Protein AF-A0A8J5IN96-F1 (afdb_monomer)

Nearest PDB structures (foldseek):
  5i9h-assembly1_A  TM=4.597E-01  e=1.519E-01  unidentified
  6sgb-assembly1_FX  TM=3.621E-01  e=2.013E+00  Trypanosoma brucei brucei
  8tar-assembly1_U  TM=4.866E-01  e=7.935E+00  Homo sapiens
  2uy1-assembly1_B  TM=3.148E-01  e=6.095E+00  Encephalitozoon cuniculi

Structure (mmCIF, N/CA/C/O backbone):
data_AF-A0A8J5IN96-F1
#
_entry.id   AF-A0A8J5IN96-F1
#
loop_
_atom_site.group_PDB
_atom_site.id
_atom_site.type_symbol
_atom_site.label_atom_id
_atom_site.label_alt_id
_atom_site.label_comp_id
_atom_site.label_asym_id
_atom_site.label_entity_id
_atom_site.label_seq_id
_atom_site.pdbx_PDB_ins_code
_atom_site.Cartn_x
_atom_site.Cartn_y
_atom_site.Cartn_z
_atom_site.occupancy
_atom_site.B_iso_or_equiv
_atom_site.auth_seq_id
_atom_site.auth_comp_id
_atom_site.auth_asym_id
_atom_site.auth_atom_id
_atom_site.pdbx_PDB_model_num
ATOM 1 N N . MET A 1 1 ? 15.706 -19.566 -14.609 1.00 67.00 1 MET A N 1
ATOM 2 C CA . MET A 1 1 ? 15.608 -19.817 -16.066 1.00 67.00 1 MET A CA 1
ATOM 3 C C . MET A 1 1 ? 14.576 -18.926 -16.742 1.00 67.00 1 MET A C 1
ATOM 5 O O . MET A 1 1 ? 14.970 -18.231 -17.661 1.00 67.00 1 MET A O 1
ATOM 9 N N . ILE A 1 2 ? 13.313 -18.868 -16.289 1.00 66.38 2 ILE A N 1
ATOM 10 C CA . ILE A 1 2 ? 12.295 -17.998 -16.920 1.00 66.38 2 ILE A CA 1
ATOM 11 C C . ILE A 1 2 ? 12.695 -16.512 -16.857 1.00 66.38 2 ILE A C 1
ATOM 13 O O . ILE A 1 2 ? 12.744 -15.865 -17.890 1.00 66.38 2 ILE A O 1
ATOM 17 N N . LEU A 1 3 ? 13.103 -15.998 -15.690 1.00 64.38 3 LEU A N 1
ATOM 18 C CA . LEU A 1 3 ? 13.522 -14.592 -15.535 1.00 64.38 3 LEU A CA 1
ATOM 19 C C . LEU A 1 3 ? 14.688 -14.176 -16.451 1.00 64.38 3 LEU A C 1
ATOM 21 O O . LEU A 1 3 ? 14.724 -13.055 -16.934 1.00 64.38 3 LEU A O 1
ATOM 25 N N . GLN A 1 4 ? 15.620 -15.085 -16.738 1.00 62.50 4 GLN A N 1
ATOM 26 C CA . GLN A 1 4 ? 16.762 -14.795 -17.609 1.00 62.50 4 GLN A CA 1
ATOM 27 C C . GLN A 1 4 ? 16.364 -14.779 -19.089 1.00 62.50 4 GLN A C 1
ATOM 29 O O . GLN A 1 4 ? 16.782 -13.898 -19.830 1.00 62.50 4 GLN A O 1
ATOM 34 N N . TYR A 1 5 ? 15.473 -15.689 -19.491 1.00 69.81 5 TYR A N 1
ATOM 35 C CA . TYR A 1 5 ? 14.862 -15.677 -20.821 1.00 69.81 5 TYR A CA 1
ATOM 36 C C . TYR A 1 5 ? 14.074 -14.381 -21.077 1.00 69.81 5 TYR A C 1
ATOM 38 O O . TYR A 1 5 ? 14.157 -13.792 -22.154 1.00 69.81 5 TYR A O 1
ATOM 46 N N . LEU A 1 6 ? 13.349 -13.925 -20.053 1.00 67.94 6 LEU A N 1
ATOM 47 C CA . LEU A 1 6 ? 12.572 -12.689 -20.050 1.00 67.94 6 LEU A CA 1
ATOM 48 C C . LEU A 1 6 ? 13.434 -11.423 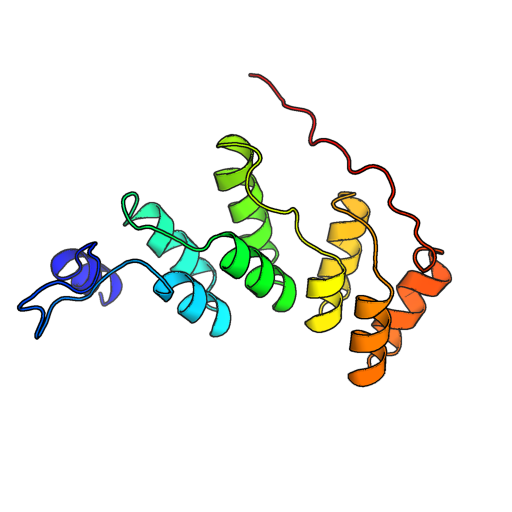-20.199 1.00 67.94 6 LEU A C 1
ATOM 50 O O . LEU A 1 6 ? 12.986 -10.476 -20.839 1.00 67.94 6 LEU A O 1
ATOM 54 N N . LEU A 1 7 ? 14.660 -11.408 -19.660 1.00 66.19 7 LEU A N 1
ATOM 55 C CA . LEU A 1 7 ? 15.621 -10.313 -19.866 1.00 66.19 7 LEU A CA 1
ATOM 56 C C . LEU A 1 7 ? 16.187 -10.293 -21.288 1.00 66.19 7 LEU A C 1
ATOM 58 O O . LEU A 1 7 ? 16.352 -9.229 -21.869 1.00 66.19 7 LEU A O 1
ATOM 62 N N . GLU A 1 8 ? 16.479 -11.464 -21.856 1.00 67.62 8 GLU A N 1
ATOM 63 C CA . GLU A 1 8 ? 17.056 -11.567 -23.204 1.00 67.62 8 GLU A CA 1
ATOM 64 C C . GLU A 1 8 ? 16.071 -11.144 -24.307 1.00 67.62 8 GLU A C 1
ATOM 66 O O . GLU A 1 8 ? 16.489 -10.672 -25.363 1.00 67.62 8 GLU A O 1
ATOM 71 N N . HIS A 1 9 ? 14.766 -11.305 -24.064 1.00 69.56 9 HIS A N 1
ATOM 72 C CA . HIS A 1 9 ? 13.711 -11.068 -25.059 1.00 69.56 9 HIS A CA 1
ATOM 73 C C . HIS A 1 9 ? 12.774 -9.904 -24.697 1.00 69.56 9 HIS A C 1
ATOM 75 O O . HIS A 1 9 ? 11.915 -9.527 -25.501 1.00 69.56 9 HIS A O 1
ATOM 81 N N . GLY A 1 10 ? 12.935 -9.333 -23.503 1.00 68.38 10 GLY A N 1
ATOM 82 C CA . GLY A 1 10 ? 12.160 -8.207 -23.003 1.00 68.38 10 GLY A CA 1
ATOM 83 C C . GLY A 1 10 ? 12.693 -6.857 -23.469 1.00 68.38 10 GLY A C 1
ATOM 84 O O . GLY A 1 10 ? 13.902 -6.647 -23.512 1.00 68.38 10 GLY A O 1
ATOM 85 N N . ARG A 1 11 ? 11.806 -5.919 -23.808 1.00 66.88 11 ARG A N 1
ATOM 86 C CA . ARG A 1 11 ? 12.160 -4.532 -24.155 1.00 66.88 11 ARG A CA 1
ATOM 87 C C . ARG A 1 11 ? 11.223 -3.551 -23.452 1.00 66.88 11 ARG A C 1
ATOM 89 O O . ARG A 1 11 ? 10.072 -3.884 -23.198 1.00 66.88 11 ARG A O 1
ATOM 96 N N . CYS A 1 12 ? 11.696 -2.338 -23.174 1.00 62.56 12 CYS A N 1
ATOM 97 C CA . CYS A 1 12 ? 10.854 -1.242 -22.685 1.00 62.56 12 CYS A CA 1
ATOM 98 C C . CYS A 1 12 ? 10.236 -0.492 -23.881 1.00 62.56 12 CYS A C 1
ATOM 100 O O . CYS A 1 12 ? 10.977 -0.099 -24.784 1.00 62.56 12 CYS A O 1
ATOM 102 N N . GLY A 1 13 ? 8.917 -0.273 -23.905 1.00 59.00 13 GLY A N 1
ATOM 103 C CA . GLY A 1 13 ? 8.251 0.482 -24.978 1.00 59.00 13 GLY A CA 1
ATOM 104 C C . GLY A 1 13 ? 6.746 0.677 -24.759 1.00 59.00 13 GLY A C 1
ATOM 105 O O . GLY A 1 13 ? 6.109 -0.134 -24.093 1.00 59.00 13 GLY A O 1
ATOM 106 N N . GLU A 1 14 ? 6.185 1.759 -25.308 1.00 54.97 14 GLU A N 1
ATOM 107 C CA . GLU A 1 14 ? 4.732 1.945 -25.453 1.00 54.97 14 GLU A CA 1
ATOM 108 C C . GLU A 1 14 ? 4.312 1.421 -26.833 1.00 54.97 14 GLU A C 1
ATOM 110 O O . GLU A 1 14 ? 5.008 1.692 -27.811 1.00 54.97 14 GLU A O 1
ATOM 115 N N . HIS A 1 15 ? 3.201 0.672 -26.894 1.00 53.94 15 HIS A N 1
ATOM 116 C CA . HIS A 1 15 ? 2.723 -0.051 -28.081 1.00 53.94 15 HIS A CA 1
ATOM 117 C C . HIS A 1 15 ? 2.902 0.739 -29.385 1.00 53.94 15 HIS A C 1
ATOM 119 O O . HIS A 1 15 ? 2.155 1.680 -29.668 1.00 53.94 15 HIS A O 1
ATOM 125 N N . GLY A 1 16 ? 3.888 0.326 -30.184 1.00 50.97 16 GLY A N 1
ATOM 126 C CA . GLY A 1 16 ? 4.344 1.076 -31.347 1.00 50.97 16 GLY A CA 1
ATOM 127 C C . GLY A 1 16 ? 5.086 0.205 -32.356 1.00 50.97 16 GLY A C 1
ATOM 128 O O . GLY A 1 16 ? 6.305 0.251 -32.438 1.00 50.97 16 GLY A O 1
ATOM 129 N N . GLU A 1 17 ? 4.290 -0.526 -33.137 1.00 52.41 17 GLU A N 1
ATOM 130 C CA . GLU A 1 17 ? 4.569 -1.179 -34.429 1.00 52.41 17 GLU A CA 1
ATOM 131 C C . GLU A 1 17 ? 5.611 -2.335 -34.480 1.00 52.41 17 GLU A C 1
ATOM 133 O O . GLU A 1 17 ? 6.816 -2.172 -34.320 1.00 52.41 17 GLU A O 1
ATOM 138 N N . ASP A 1 18 ? 5.083 -3.525 -34.821 1.00 54.19 18 ASP A N 1
ATOM 139 C CA . ASP A 1 18 ? 5.733 -4.821 -35.128 1.00 54.19 18 ASP A CA 1
ATOM 140 C C . ASP A 1 18 ? 6.307 -5.670 -33.960 1.00 54.19 18 ASP A C 1
ATOM 142 O O . ASP A 1 18 ? 7.386 -6.259 -34.012 1.00 54.19 18 ASP A O 1
ATOM 146 N N . GLU A 1 19 ? 5.493 -5.842 -32.913 1.00 53.50 19 GLU A N 1
ATOM 147 C CA . GLU A 1 19 ? 5.834 -6.477 -31.624 1.00 53.50 19 GLU A CA 1
ATOM 148 C C . GLU A 1 19 ? 5.356 -7.940 -31.467 1.00 53.50 19 GLU A C 1
ATOM 150 O O . GLU A 1 19 ? 5.070 -8.388 -30.360 1.00 53.50 19 GLU A O 1
ATOM 155 N N . ARG A 1 20 ? 5.236 -8.736 -32.541 1.00 57.00 20 ARG A N 1
ATOM 156 C CA . ARG A 1 20 ? 4.513 -10.035 -32.469 1.00 57.00 20 ARG A CA 1
ATOM 157 C C . ARG A 1 20 ? 5.089 -11.075 -31.491 1.00 57.00 20 ARG A C 1
ATOM 159 O O . ARG A 1 20 ? 4.392 -12.040 -31.212 1.00 57.00 20 ARG A O 1
ATOM 166 N N . ASN A 1 21 ? 6.308 -10.881 -30.978 1.00 57.00 21 ASN A N 1
ATOM 167 C CA . ASN A 1 21 ? 6.953 -11.730 -29.963 1.00 57.00 21 ASN A CA 1
ATOM 168 C C . ASN A 1 21 ? 7.809 -10.933 -28.948 1.00 57.00 21 ASN A C 1
ATOM 170 O O . ASN A 1 21 ? 8.689 -11.510 -28.311 1.00 57.00 21 ASN A O 1
ATOM 174 N N . ALA A 1 22 ? 7.628 -9.612 -28.835 1.00 58.44 22 ALA A N 1
ATOM 175 C CA . ALA A 1 22 ? 8.385 -8.807 -27.875 1.00 58.44 22 ALA A CA 1
ATOM 176 C C . ALA A 1 22 ? 7.666 -8.798 -26.520 1.00 58.44 22 ALA A C 1
ATOM 178 O O . ALA A 1 22 ? 6.464 -8.549 -26.459 1.00 58.44 22 ALA A O 1
ATOM 179 N N . ILE A 1 23 ? 8.397 -9.067 -25.436 1.00 66.94 23 ILE A N 1
ATOM 180 C CA . ILE A 1 23 ? 7.861 -8.917 -24.079 1.00 66.94 23 ILE A CA 1
ATOM 181 C C . ILE A 1 23 ? 8.074 -7.462 -23.685 1.00 66.94 23 ILE A C 1
ATOM 183 O O . ILE A 1 23 ? 9.214 -7.020 -23.559 1.00 66.94 23 ILE A O 1
ATOM 187 N N . LEU A 1 24 ? 6.989 -6.706 -23.559 1.00 63.62 24 LEU A N 1
ATOM 188 C CA . LEU A 1 24 ? 7.051 -5.295 -23.199 1.00 63.62 24 LEU A CA 1
ATOM 189 C C . LEU A 1 24 ? 7.023 -5.156 -21.680 1.00 63.62 24 LEU A C 1
ATOM 191 O O . LEU A 1 24 ? 6.064 -5.582 -21.040 1.00 63.62 24 LEU A O 1
ATOM 195 N N . TRP A 1 25 ? 8.082 -4.570 -21.130 1.00 73.69 25 TRP A N 1
ATOM 196 C CA . TRP A 1 25 ? 8.179 -4.211 -19.718 1.00 73.69 25 TRP A CA 1
ATOM 197 C C . TRP A 1 25 ? 7.847 -2.722 -19.552 1.00 73.69 25 TRP A C 1
ATOM 199 O O . TRP A 1 25 ? 8.429 -1.870 -20.230 1.00 73.69 25 TRP A O 1
ATOM 209 N N . GLY A 1 26 ? 6.889 -2.411 -18.680 1.00 68.44 26 GLY A N 1
ATOM 210 C CA . GLY A 1 26 ? 6.333 -1.077 -18.451 1.00 68.44 26 GLY A CA 1
ATOM 211 C C . GLY A 1 26 ? 4.804 -1.036 -18.335 1.00 68.44 26 GLY A C 1
ATOM 212 O O . GLY A 1 26 ? 4.097 -2.007 -18.605 1.00 68.44 26 GLY A O 1
ATOM 213 N N . GLY A 1 27 ? 4.279 0.128 -17.938 1.00 72.06 27 GLY A N 1
ATOM 214 C CA . GLY A 1 27 ? 2.841 0.329 -17.757 1.00 72.06 27 GLY A CA 1
ATOM 215 C C . GLY A 1 27 ? 2.308 -0.353 -16.493 1.00 72.06 27 GLY A C 1
ATOM 216 O O . GLY A 1 27 ? 2.675 0.041 -15.382 1.00 72.06 27 GLY A O 1
ATOM 217 N N . ASP A 1 28 ? 1.419 -1.336 -16.677 1.00 76.31 28 ASP A N 1
ATOM 218 C CA . ASP A 1 28 ? 0.678 -2.025 -15.605 1.00 76.31 28 ASP A CA 1
ATOM 219 C C . ASP A 1 28 ? 1.256 -3.410 -15.250 1.00 76.31 28 ASP A C 1
ATOM 221 O O . ASP A 1 28 ? 0.714 -4.111 -14.399 1.00 76.31 28 ASP A O 1
ATOM 225 N N . ASP A 1 29 ? 2.365 -3.824 -15.865 1.00 82.88 29 ASP A N 1
ATOM 226 C CA . ASP A 1 29 ? 3.041 -5.103 -15.606 1.00 82.88 29 ASP A CA 1
ATOM 227 C C . ASP A 1 29 ? 3.395 -5.304 -14.123 1.00 82.88 29 ASP A C 1
ATOM 229 O O . ASP A 1 29 ? 3.051 -6.326 -13.525 1.00 82.88 29 ASP A O 1
ATOM 233 N N . MET A 1 30 ? 4.005 -4.295 -13.500 1.00 83.06 30 MET A N 1
ATOM 234 C CA . MET A 1 30 ? 4.346 -4.310 -12.081 1.00 83.06 30 MET A CA 1
ATOM 235 C C . MET A 1 30 ? 3.085 -4.379 -11.214 1.00 83.06 30 MET A C 1
ATOM 237 O O . MET A 1 30 ? 3.071 -5.094 -10.215 1.00 83.06 30 MET A O 1
ATOM 241 N N . ILE A 1 31 ? 2.010 -3.687 -11.609 1.00 85.44 31 ILE A N 1
ATOM 242 C CA . ILE A 1 31 ? 0.731 -3.699 -10.886 1.00 85.44 31 ILE A CA 1
ATOM 243 C C . ILE A 1 31 ? 0.086 -5.077 -10.964 1.00 85.44 31 ILE A C 1
ATOM 245 O O . ILE A 1 31 ? -0.350 -5.583 -9.937 1.00 85.44 31 ILE A O 1
ATOM 249 N N . ASN A 1 32 ? 0.058 -5.704 -12.139 1.00 86.62 32 ASN A N 1
ATOM 250 C CA . ASN A 1 32 ? -0.502 -7.042 -12.317 1.00 86.62 32 ASN A CA 1
ATOM 251 C C . ASN A 1 32 ? 0.217 -8.054 -11.420 1.00 86.62 32 ASN A C 1
ATOM 253 O O . ASN A 1 32 ? -0.418 -8.826 -10.713 1.00 86.62 32 ASN A O 1
ATOM 257 N N . VAL A 1 33 ? 1.547 -7.988 -11.374 1.00 87.94 33 VAL A N 1
ATOM 258 C CA . VAL A 1 33 ? 2.365 -8.833 -10.497 1.00 87.94 33 VAL A CA 1
ATOM 259 C C . VAL A 1 33 ? 2.051 -8.587 -9.016 1.00 87.94 33 VAL A C 1
ATOM 261 O O . VAL A 1 33 ? 1.966 -9.543 -8.245 1.00 87.94 33 VAL A O 1
ATOM 264 N N . VAL A 1 34 ? 1.838 -7.330 -8.609 1.00 87.88 34 VAL A N 1
ATOM 265 C CA . VAL A 1 34 ? 1.402 -7.017 -7.240 1.00 87.88 34 VAL A CA 1
ATOM 266 C C . VAL A 1 34 ? 0.010 -7.572 -6.981 1.00 87.88 34 VAL A C 1
ATOM 268 O O . VAL A 1 34 ? -0.164 -8.229 -5.969 1.00 87.88 34 VAL A O 1
ATOM 271 N N . ILE A 1 35 ? -0.959 -7.381 -7.882 1.00 85.12 35 ILE A N 1
ATOM 272 C CA . ILE A 1 35 ? -2.337 -7.886 -7.748 1.00 85.12 35 ILE A CA 1
ATOM 273 C C . ILE A 1 35 ? -2.359 -9.405 -7.522 1.00 85.12 35 ILE A C 1
ATOM 275 O O . ILE A 1 35 ? -3.135 -9.875 -6.694 1.00 85.12 35 ILE A O 1
ATOM 279 N N . GLU A 1 36 ? -1.463 -10.148 -8.171 1.00 86.62 36 GLU A N 1
ATOM 280 C CA . GLU A 1 36 ? -1.316 -11.602 -8.004 1.00 86.62 36 GLU A CA 1
ATOM 281 C C . GLU A 1 36 ? -0.511 -12.018 -6.749 1.00 86.62 36 GLU A C 1
ATOM 283 O O . GLU A 1 36 ? -0.337 -13.206 -6.479 1.00 86.62 36 GLU A O 1
ATOM 288 N N . GLY A 1 37 ? -0.013 -11.066 -5.953 1.00 84.62 37 GLY A N 1
ATOM 289 C CA . GLY A 1 37 ? 0.702 -11.330 -4.699 1.00 84.62 37 GLY A CA 1
ATOM 290 C C . GLY A 1 37 ? 2.189 -11.639 -4.865 1.00 84.62 37 GLY A C 1
ATOM 291 O O . GLY A 1 37 ? 2.804 -12.277 -4.010 1.00 84.62 37 GLY A O 1
ATOM 292 N N . HIS A 1 38 ? 2.798 -11.209 -5.969 1.00 86.25 38 HIS A N 1
ATOM 293 C CA . HIS A 1 38 ? 4.192 -11.499 -6.301 1.00 86.25 38 HIS A CA 1
ATOM 294 C C . HIS A 1 38 ? 5.122 -10.293 -6.062 1.00 86.25 38 HIS A C 1
ATOM 296 O O . HIS A 1 38 ? 5.885 -9.897 -6.943 1.00 86.25 38 HIS A O 1
ATOM 302 N N . GLY A 1 39 ? 5.118 -9.716 -4.855 1.00 83.50 39 GLY A N 1
ATOM 303 C CA . GLY A 1 39 ? 5.865 -8.485 -4.540 1.00 83.50 39 GLY A CA 1
ATOM 304 C C . GLY A 1 39 ? 7.374 -8.530 -4.831 1.00 83.50 39 GLY A C 1
ATOM 305 O O . GLY A 1 3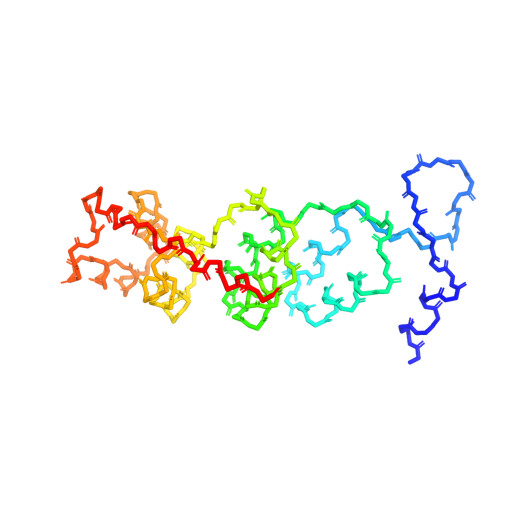9 ? 7.936 -7.561 -5.336 1.00 83.50 39 GLY A O 1
ATOM 306 N N . GLN A 1 40 ? 8.033 -9.676 -4.634 1.00 83.56 40 GLN A N 1
ATOM 307 C CA . GLN A 1 40 ? 9.457 -9.852 -4.977 1.00 83.56 40 GLN A CA 1
ATOM 308 C C . GLN A 1 40 ? 9.722 -9.760 -6.485 1.00 83.56 40 GLN A C 1
ATOM 310 O O . GLN A 1 40 ? 10.755 -9.246 -6.911 1.00 83.56 40 GLN A O 1
ATOM 315 N N . LEU A 1 41 ? 8.785 -10.239 -7.309 1.00 84.19 41 LEU A N 1
ATOM 316 C CA . LEU A 1 41 ? 8.888 -10.091 -8.756 1.00 84.19 41 LEU A CA 1
ATOM 317 C C . LEU A 1 41 ? 8.692 -8.625 -9.150 1.00 84.19 41 LEU A C 1
ATOM 319 O O . LEU A 1 41 ? 9.396 -8.147 -10.030 1.00 84.19 41 LEU A O 1
ATOM 323 N N . ALA A 1 42 ? 7.817 -7.885 -8.464 1.00 85.62 42 ALA A N 1
ATOM 324 C CA . ALA A 1 42 ? 7.661 -6.451 -8.691 1.00 85.62 42 ALA A CA 1
ATOM 325 C C . ALA A 1 42 ? 8.958 -5.674 -8.389 1.00 85.62 42 ALA A C 1
ATOM 327 O O . ALA A 1 42 ? 9.370 -4.849 -9.204 1.00 85.62 42 ALA A O 1
ATOM 328 N N . GLN A 1 43 ? 9.643 -5.985 -7.280 1.00 85.12 43 GLN A N 1
ATOM 329 C CA . GLN A 1 43 ? 10.965 -5.418 -6.962 1.00 85.12 43 GLN A CA 1
ATOM 330 C C . GLN A 1 43 ? 11.977 -5.714 -8.071 1.00 85.12 43 GLN A C 1
ATOM 332 O O . GLN A 1 43 ? 12.615 -4.809 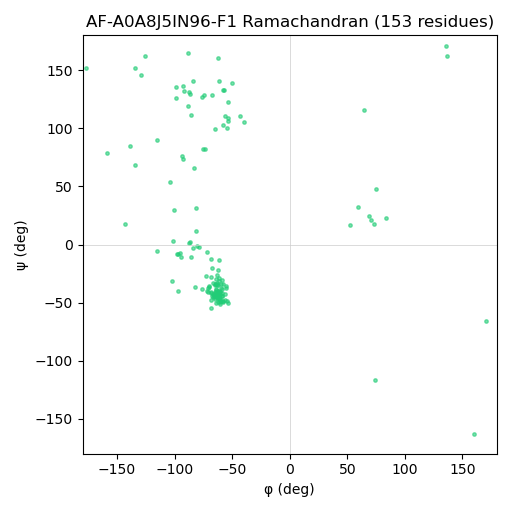-8.606 1.00 85.12 43 GLN A O 1
ATOM 337 N N . TRP A 1 44 ? 12.056 -6.982 -8.478 1.00 84.88 44 TRP A N 1
ATOM 338 C CA . TRP A 1 44 ? 12.957 -7.412 -9.540 1.00 84.88 44 TRP A CA 1
ATOM 339 C C . TRP A 1 44 ? 12.679 -6.686 -10.863 1.00 84.88 44 TRP A C 1
ATOM 341 O O . TRP A 1 44 ? 13.616 -6.253 -11.535 1.00 84.88 44 TRP A O 1
ATOM 351 N N . LEU A 1 45 ? 11.404 -6.498 -11.223 1.00 83.25 45 LEU A N 1
ATOM 352 C CA . LEU A 1 45 ? 11.018 -5.743 -12.414 1.00 83.25 45 LEU A CA 1
ATOM 353 C C . LEU A 1 45 ? 11.510 -4.304 -12.351 1.00 83.25 45 LEU A C 1
ATOM 355 O O . LEU A 1 45 ? 12.038 -3.809 -13.343 1.00 83.25 45 LEU A O 1
ATOM 359 N N . TYR A 1 46 ? 11.374 -3.644 -11.202 1.00 81.19 46 TYR A N 1
ATOM 360 C CA . TYR A 1 46 ? 11.851 -2.277 -11.021 1.00 81.19 46 TYR A CA 1
ATOM 361 C C . TYR A 1 46 ? 13.362 -2.151 -11.230 1.00 81.19 46 TYR A C 1
ATOM 363 O O . TYR A 1 46 ? 13.810 -1.333 -12.032 1.00 81.19 46 TYR A O 1
ATOM 371 N N . GLU A 1 47 ? 14.138 -3.002 -10.560 1.00 81.94 47 GLU A N 1
ATOM 372 C CA . GLU A 1 47 ? 15.604 -2.970 -10.598 1.00 81.94 47 GLU A CA 1
ATOM 373 C C . GLU A 1 47 ? 16.179 -3.285 -11.984 1.00 81.94 47 GLU A C 1
ATOM 375 O O . GLU A 1 47 ? 17.204 -2.729 -12.375 1.00 81.94 47 GLU A O 1
ATOM 380 N N . ASN A 1 48 ? 15.520 -4.165 -12.742 1.00 81.62 48 ASN A N 1
ATOM 381 C CA . ASN A 1 48 ? 16.031 -4.641 -14.028 1.00 81.62 48 ASN A CA 1
ATOM 382 C C . ASN A 1 48 ? 15.485 -3.865 -15.235 1.00 81.62 48 ASN A C 1
ATOM 384 O O . ASN A 1 48 ? 15.951 -4.081 -16.352 1.00 81.62 48 ASN A O 1
ATOM 388 N N . THR A 1 49 ? 14.520 -2.960 -15.042 1.00 79.94 49 THR A N 1
ATOM 389 C CA . THR A 1 49 ? 13.970 -2.125 -16.126 1.00 79.94 49 THR A CA 1
ATOM 390 C C . THR A 1 49 ? 13.847 -0.654 -15.691 1.00 79.94 49 THR A C 1
ATOM 392 O O . THR A 1 49 ? 12.741 -0.133 -15.519 1.00 79.94 49 THR A O 1
ATOM 395 N N . PRO A 1 50 ? 14.973 0.055 -15.486 1.00 70.94 50 PRO A N 1
ATOM 396 C CA . PRO A 1 50 ? 14.979 1.400 -14.898 1.00 70.94 50 PRO A CA 1
ATOM 397 C C . PRO A 1 50 ? 14.255 2.452 -15.754 1.00 70.94 50 PRO A C 1
ATOM 399 O O . PRO A 1 50 ? 13.644 3.364 -15.206 1.00 70.94 50 PRO A O 1
ATOM 402 N N . ASP A 1 51 ? 14.243 2.291 -17.080 1.00 69.06 51 ASP A N 1
ATOM 403 C CA . ASP A 1 51 ? 13.643 3.256 -18.015 1.00 69.06 51 ASP A CA 1
ATOM 404 C C . ASP A 1 51 ? 12.125 3.073 -18.212 1.00 69.06 51 ASP A C 1
ATOM 406 O O . ASP A 1 51 ? 11.485 3.835 -18.940 1.00 69.06 51 ASP A O 1
ATOM 410 N N . ALA A 1 52 ? 11.524 2.056 -17.589 1.00 75.25 52 ALA A N 1
ATOM 411 C CA . ALA A 1 52 ? 10.102 1.778 -17.740 1.00 75.25 52 ALA A CA 1
ATOM 412 C C . ALA A 1 52 ? 9.247 2.764 -16.924 1.00 75.25 52 ALA A C 1
ATOM 414 O O . ALA A 1 52 ? 9.408 2.916 -15.707 1.00 75.25 52 ALA A O 1
ATOM 415 N N . ARG A 1 53 ? 8.279 3.406 -17.588 1.00 73.50 53 ARG A N 1
ATOM 416 C CA . ARG A 1 53 ? 7.274 4.242 -16.923 1.00 73.50 53 ARG A CA 1
ATOM 417 C C . ARG A 1 53 ? 6.351 3.363 -16.078 1.00 73.50 53 ARG A C 1
ATOM 419 O O . ARG A 1 53 ? 5.782 2.400 -16.587 1.00 73.50 53 ARG A O 1
ATOM 426 N N . ARG A 1 54 ? 6.174 3.726 -14.803 1.00 77.62 54 ARG A N 1
ATOM 427 C CA . ARG A 1 54 ? 5.390 2.957 -13.823 1.00 77.62 54 ARG A CA 1
ATOM 428 C C . ARG A 1 54 ? 4.367 3.809 -13.099 1.00 77.62 54 ARG A C 1
ATOM 430 O O . ARG A 1 54 ? 4.630 4.957 -12.747 1.00 77.62 54 ARG A O 1
ATOM 437 N N . ASN A 1 55 ? 3.234 3.197 -12.790 1.00 80.75 55 ASN A N 1
ATOM 438 C CA . ASN A 1 55 ? 2.226 3.764 -11.905 1.00 80.75 55 ASN A CA 1
ATOM 439 C C . ASN A 1 55 ? 2.478 3.296 -10.459 1.00 80.75 55 ASN A C 1
A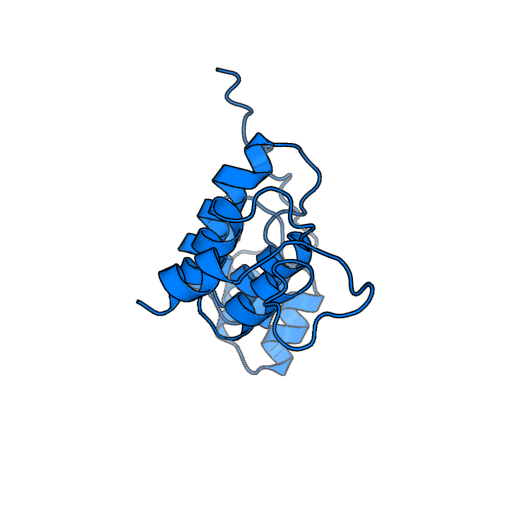TOM 441 O O . ASN A 1 55 ? 1.784 2.439 -9.913 1.00 80.75 55 ASN A O 1
ATOM 445 N N . LEU A 1 56 ? 3.525 3.865 -9.850 1.00 81.44 56 LEU A N 1
ATOM 446 C CA . LEU A 1 56 ? 3.968 3.527 -8.491 1.00 81.44 56 LEU A CA 1
ATOM 447 C C . LEU A 1 56 ? 2.914 3.853 -7.415 1.00 81.44 56 LEU A C 1
ATOM 449 O O . LEU A 1 56 ? 2.883 3.195 -6.380 1.00 81.44 56 LEU A O 1
ATOM 453 N N . ASP A 1 57 ? 2.025 4.820 -7.672 1.00 81.50 57 ASP A N 1
ATOM 454 C CA . ASP A 1 57 ? 0.872 5.124 -6.811 1.00 81.50 57 ASP A CA 1
ATOM 455 C C . ASP A 1 57 ? -0.039 3.899 -6.659 1.00 81.50 57 ASP A C 1
ATOM 457 O O . ASP A 1 57 ? -0.384 3.486 -5.552 1.00 81.50 57 ASP A O 1
ATOM 461 N N . SER A 1 58 ? -0.383 3.268 -7.781 1.00 85.06 58 SER A N 1
ATOM 462 C CA . SER A 1 58 ? -1.225 2.075 -7.759 1.00 85.06 58 SER A CA 1
ATOM 463 C C . SER A 1 58 ? -0.484 0.874 -7.179 1.00 85.06 58 SER A C 1
ATOM 465 O O . SER A 1 58 ? -1.087 0.110 -6.430 1.00 85.06 58 SER A O 1
ATOM 467 N N . VAL A 1 59 ? 0.820 0.740 -7.442 1.00 86.88 59 VAL A N 1
ATOM 468 C CA . VAL A 1 59 ? 1.657 -0.299 -6.817 1.00 86.88 59 VAL A CA 1
ATOM 469 C C . VAL A 1 59 ? 1.631 -0.175 -5.288 1.00 86.88 59 VAL A C 1
ATOM 471 O O . VAL A 1 59 ? 1.360 -1.167 -4.616 1.00 86.88 59 VAL A O 1
ATOM 474 N N . MET A 1 60 ? 1.829 1.029 -4.734 1.00 86.00 60 MET A N 1
ATOM 475 C CA . MET A 1 60 ? 1.748 1.280 -3.287 1.00 86.00 60 MET A CA 1
ATOM 476 C C . MET A 1 60 ? 0.361 0.944 -2.733 1.00 86.00 60 MET A C 1
ATOM 478 O O . MET A 1 60 ? 0.248 0.191 -1.767 1.00 86.00 60 MET A O 1
ATOM 482 N N . ARG A 1 61 ? -0.702 1.438 -3.380 1.00 87.00 61 ARG A N 1
ATOM 483 C CA . ARG A 1 61 ? -2.092 1.158 -2.990 1.00 87.00 61 ARG A CA 1
ATOM 484 C C . ARG A 1 61 ? -2.358 -0.344 -2.883 1.00 87.00 61 ARG A C 1
ATOM 486 O O . ARG A 1 61 ? -2.883 -0.809 -1.874 1.00 87.00 61 ARG A O 1
ATOM 493 N N . TYR A 1 62 ? -1.995 -1.117 -3.907 1.00 89.44 62 TYR A N 1
ATOM 494 C CA . TYR A 1 62 ? -2.227 -2.562 -3.913 1.00 89.44 62 TYR A CA 1
ATOM 495 C C . TYR A 1 62 ? -1.327 -3.313 -2.930 1.00 89.44 62 TYR A C 1
ATOM 497 O O . TYR A 1 62 ? -1.816 -4.223 -2.265 1.00 89.44 62 TYR A O 1
ATOM 505 N N . ALA A 1 63 ? -0.066 -2.905 -2.768 1.00 90.56 63 ALA A N 1
ATOM 506 C CA . ALA A 1 63 ? 0.835 -3.490 -1.775 1.00 90.56 63 ALA A CA 1
ATOM 507 C C . ALA A 1 63 ? 0.271 -3.344 -0.350 1.00 90.56 63 ALA A C 1
ATOM 509 O O . ALA A 1 63 ? 0.222 -4.313 0.410 1.00 90.56 63 ALA A O 1
ATOM 510 N N . VAL A 1 64 ? -0.252 -2.157 -0.014 1.00 89.50 64 VAL A N 1
ATOM 511 C CA . VAL A 1 64 ? -0.920 -1.898 1.270 1.00 89.50 64 VAL A CA 1
ATOM 512 C C . VAL A 1 64 ? -2.202 -2.724 1.407 1.00 89.50 64 VAL A C 1
ATOM 514 O O . VAL A 1 64 ? -2.413 -3.362 2.440 1.00 89.50 64 VAL A O 1
ATOM 517 N N . ARG A 1 65 ? -3.039 -2.774 0.361 1.00 88.00 65 ARG A N 1
ATOM 518 C CA . ARG A 1 65 ? -4.277 -3.577 0.348 1.00 88.00 65 ARG A CA 1
ATOM 519 C C . ARG A 1 65 ? -4.043 -5.079 0.486 1.00 88.00 65 ARG A C 1
ATOM 521 O O . ARG A 1 65 ? -4.979 -5.768 0.866 1.00 88.00 65 ARG A O 1
ATOM 528 N N . GLN A 1 66 ? -2.852 -5.579 0.170 1.00 88.62 66 GLN A N 1
ATOM 529 C CA . GLN A 1 66 ? -2.474 -6.982 0.371 1.00 88.62 66 GLN A CA 1
ATOM 530 C C . GLN A 1 66 ? -1.699 -7.235 1.664 1.00 88.62 66 GLN A C 1
ATOM 532 O O . GLN A 1 66 ? -1.449 -8.387 2.020 1.00 88.62 66 GLN A O 1
ATOM 537 N N . GLY A 1 67 ? -1.310 -6.175 2.376 1.00 88.44 67 GLY A N 1
ATOM 538 C CA . GLY A 1 67 ? -0.525 -6.296 3.597 1.00 88.44 67 GLY A CA 1
ATOM 539 C C . GLY A 1 67 ? 0.935 -6.689 3.354 1.00 88.44 67 GLY A C 1
ATOM 540 O O . GLY A 1 67 ? 1.595 -7.121 4.297 1.00 88.44 67 GLY A O 1
ATOM 541 N N . ASP A 1 68 ? 1.463 -6.532 2.132 1.00 89.38 68 ASP A N 1
ATOM 542 C CA . ASP A 1 68 ? 2.866 -6.834 1.816 1.00 89.38 68 ASP A CA 1
ATOM 543 C C . ASP A 1 68 ? 3.787 -5.737 2.370 1.00 89.38 68 ASP A C 1
ATOM 545 O O . ASP A 1 68 ? 4.203 -4.802 1.681 1.00 89.38 68 ASP A O 1
ATOM 549 N N . ARG A 1 69 ? 4.100 -5.844 3.666 1.00 88.12 69 ARG A N 1
ATOM 550 C CA . ARG A 1 69 ? 4.969 -4.897 4.376 1.00 88.12 69 ARG A CA 1
ATOM 551 C C . ARG A 1 69 ? 6.366 -4.820 3.775 1.00 88.12 69 ARG A C 1
ATOM 553 O O . ARG A 1 69 ? 6.958 -3.745 3.785 1.00 88.12 69 ARG A O 1
ATOM 560 N N . SER A 1 70 ? 6.895 -5.925 3.255 1.00 88.44 70 SER A N 1
ATOM 561 C CA . SER A 1 70 ? 8.222 -5.940 2.639 1.00 88.44 70 SER A CA 1
ATOM 562 C C . SER A 1 70 ? 8.250 -5.085 1.377 1.00 88.44 70 SER A C 1
ATOM 564 O O . SER A 1 70 ? 9.174 -4.291 1.201 1.00 88.44 70 SER A O 1
ATOM 566 N N . LEU A 1 71 ? 7.222 -5.192 0.535 1.00 86.69 71 LEU A N 1
ATOM 567 C CA . LEU A 1 71 ? 7.100 -4.361 -0.656 1.00 86.69 71 LEU A CA 1
ATOM 568 C C . LEU A 1 71 ? 6.826 -2.892 -0.310 1.00 86.69 71 LEU A C 1
ATOM 570 O O . LEU A 1 71 ? 7.440 -2.016 -0.911 1.00 86.69 71 LEU A O 1
ATOM 574 N N . VAL A 1 72 ? 5.956 -2.612 0.668 1.00 88.06 72 VAL A N 1
ATOM 575 C CA . VAL A 1 72 ? 5.677 -1.235 1.116 1.00 88.06 72 VAL A CA 1
ATOM 576 C C . VAL A 1 72 ? 6.936 -0.571 1.672 1.00 88.06 72 VAL A C 1
ATOM 578 O O . VAL A 1 72 ? 7.246 0.549 1.277 1.00 88.06 72 VAL A O 1
ATOM 581 N N . GLN A 1 73 ? 7.696 -1.259 2.529 1.00 85.31 73 GLN A N 1
ATOM 582 C CA . GLN A 1 73 ? 8.949 -0.724 3.067 1.00 85.31 73 GLN A CA 1
ATOM 583 C C . GLN A 1 73 ? 9.960 -0.456 1.952 1.00 85.31 73 GLN A C 1
ATOM 585 O O . GLN A 1 73 ? 10.547 0.615 1.905 1.00 85.31 73 GLN A O 1
ATOM 590 N N . TRP A 1 74 ? 10.109 -1.388 1.011 1.00 86.44 74 TRP A N 1
ATOM 591 C CA . TRP A 1 74 ? 11.000 -1.200 -0.131 1.00 86.44 74 TRP A CA 1
ATOM 592 C C . TRP A 1 74 ? 10.572 -0.022 -1.021 1.00 86.44 74 TRP A C 1
ATOM 594 O O . TRP A 1 74 ? 11.418 0.758 -1.444 1.00 86.44 74 TRP A O 1
ATOM 604 N N . LEU A 1 75 ? 9.268 0.161 -1.271 1.00 81.94 75 LEU A N 1
ATOM 605 C CA . LEU A 1 75 ? 8.762 1.320 -2.013 1.00 81.94 75 LEU A CA 1
ATOM 606 C C . LEU A 1 75 ? 9.077 2.627 -1.283 1.00 81.94 75 LEU A C 1
ATOM 608 O O . LEU A 1 75 ? 9.429 3.610 -1.927 1.00 81.94 75 LEU A O 1
ATOM 612 N N . LEU A 1 76 ? 8.959 2.646 0.046 1.00 80.00 76 LEU A N 1
ATOM 613 C CA . LEU A 1 76 ? 9.353 3.800 0.847 1.00 80.00 76 LEU A CA 1
ATOM 614 C C . LEU A 1 76 ? 10.861 4.049 0.729 1.00 80.00 76 LEU A C 1
ATOM 616 O O . LEU A 1 76 ? 11.255 5.147 0.357 1.00 80.00 76 LEU A O 1
ATOM 620 N N . ASP A 1 77 ? 11.697 3.037 0.932 1.00 79.62 77 ASP A N 1
ATOM 621 C CA . ASP A 1 77 ? 13.155 3.186 0.893 1.00 79.62 77 ASP A CA 1
ATOM 622 C C . ASP A 1 77 ? 13.658 3.645 -0.492 1.00 79.62 77 ASP A C 1
ATOM 624 O O . ASP A 1 77 ? 14.508 4.525 -0.591 1.00 79.62 77 ASP A O 1
ATOM 628 N N . VAL A 1 78 ? 13.101 3.098 -1.579 1.00 75.44 78 VAL A N 1
ATOM 629 C CA . VAL A 1 78 ? 13.546 3.379 -2.957 1.00 75.44 78 VAL A CA 1
ATOM 630 C C . VAL A 1 78 ? 12.950 4.669 -3.522 1.00 75.44 78 VAL A C 1
ATOM 632 O O . VAL A 1 78 ? 13.612 5.370 -4.288 1.00 75.44 78 VAL A O 1
ATOM 635 N N . VAL A 1 79 ? 11.695 4.987 -3.191 1.00 63.56 79 VAL A N 1
ATOM 636 C CA . VAL A 1 79 ? 10.952 6.071 -3.854 1.00 63.56 79 VAL A CA 1
ATOM 637 C C . VAL A 1 79 ? 10.898 7.343 -3.008 1.00 63.56 79 VAL A C 1
ATOM 639 O O . VAL A 1 79 ? 10.932 8.433 -3.583 1.00 63.56 79 VAL A O 1
ATOM 642 N N . TYR A 1 80 ? 10.890 7.262 -1.669 1.00 60.22 80 TYR A N 1
ATOM 643 C CA . TYR A 1 80 ? 10.930 8.477 -0.838 1.00 60.22 80 TYR A CA 1
ATOM 644 C C . TYR A 1 80 ? 12.303 9.157 -0.831 1.00 60.22 80 TYR A C 1
ATOM 646 O O . TYR A 1 80 ? 12.348 10.382 -0.705 1.00 60.22 80 TYR A O 1
ATOM 654 N N . GLU A 1 81 ? 13.405 8.427 -1.038 1.00 54.44 81 GLU A N 1
ATOM 655 C CA . GLU A 1 81 ? 14.719 9.055 -1.250 1.00 54.44 81 GLU A CA 1
ATOM 656 C C . GLU A 1 81 ? 14.798 9.826 -2.586 1.00 54.44 81 GLU A C 1
ATOM 658 O O . GLU A 1 81 ? 15.605 10.746 -2.718 1.00 54.44 81 GLU A O 1
ATOM 663 N N . ALA A 1 82 ? 13.921 9.528 -3.557 1.00 50.16 82 ALA A N 1
ATOM 664 C CA . ALA A 1 82 ? 13.942 10.123 -4.897 1.00 50.16 82 ALA A CA 1
ATOM 665 C C . ALA A 1 82 ? 13.027 11.358 -5.081 1.00 50.16 82 ALA A C 1
ATOM 667 O O . ALA A 1 82 ? 13.151 12.064 -6.085 1.00 50.16 82 ALA A O 1
ATOM 668 N N . GLY A 1 83 ? 12.134 11.665 -4.129 1.00 51.03 83 GLY A N 1
ATOM 669 C CA . GLY A 1 83 ? 11.347 12.908 -4.108 1.00 51.03 83 GLY A CA 1
ATOM 670 C C . GLY A 1 83 ? 9.854 12.750 -3.752 1.00 51.03 83 GLY A C 1
ATOM 671 O O . GLY A 1 83 ? 9.289 11.665 -3.846 1.00 51.03 83 GLY A O 1
ATOM 672 N N . PRO A 1 84 ? 9.170 13.847 -3.362 1.00 50.78 84 PRO A N 1
ATOM 673 C CA . PRO A 1 84 ? 7.918 13.833 -2.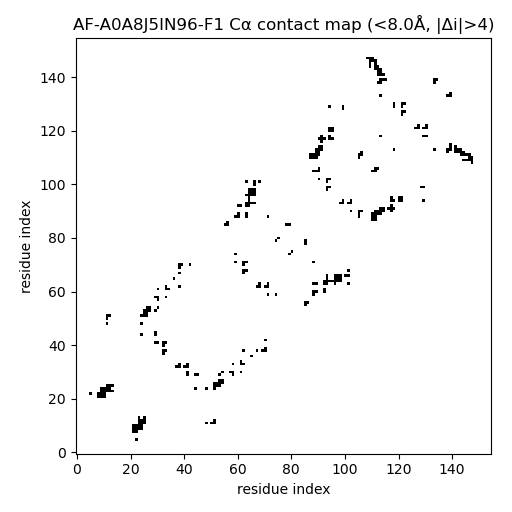588 1.00 50.78 84 PRO A CA 1
ATOM 674 C C . PRO A 1 84 ? 6.629 13.592 -3.404 1.00 50.78 84 PRO A C 1
ATOM 676 O O . PRO A 1 84 ? 5.579 14.137 -3.069 1.00 50.78 84 PRO A O 1
ATOM 679 N N . LEU A 1 85 ? 6.677 12.829 -4.499 1.00 55.25 85 LEU A N 1
ATOM 680 C CA . LEU A 1 85 ? 5.539 12.710 -5.428 1.00 55.25 85 LEU A CA 1
ATOM 681 C C . LEU A 1 85 ? 4.655 11.473 -5.217 1.00 55.25 85 LEU A C 1
ATOM 683 O O . LEU A 1 85 ? 3.595 11.399 -5.839 1.00 55.25 85 LEU A O 1
ATOM 687 N N . LEU A 1 86 ? 5.046 10.526 -4.359 1.00 66.56 86 LEU A N 1
ATOM 688 C CA . LEU A 1 86 ? 4.198 9.380 -4.036 1.00 66.56 86 LEU A CA 1
ATOM 689 C C . LEU A 1 86 ? 3.329 9.680 -2.804 1.00 66.56 86 LEU A C 1
ATOM 691 O O . LEU A 1 86 ? 3.868 10.145 -1.796 1.00 66.56 86 LEU A O 1
ATOM 695 N N . PRO A 1 87 ? 2.010 9.418 -2.833 1.00 67.81 87 PRO A N 1
ATOM 696 C CA . PRO A 1 87 ? 1.218 9.457 -1.613 1.00 67.81 87 PRO A CA 1
ATOM 697 C C . PRO A 1 87 ? 1.722 8.408 -0.602 1.00 67.81 87 PRO A C 1
ATOM 699 O O . PRO A 1 87 ? 2.080 7.296 -1.003 1.00 67.81 87 PRO A O 1
ATOM 702 N N . PRO A 1 88 ? 1.753 8.744 0.702 1.00 74.62 88 PRO A N 1
ATOM 703 C CA . PRO A 1 88 ? 2.118 7.797 1.749 1.00 74.62 88 PRO A CA 1
ATOM 704 C C . PRO A 1 88 ? 1.120 6.629 1.805 1.00 74.62 88 PRO A C 1
ATOM 706 O O . PRO A 1 88 ? -0.015 6.763 1.330 1.00 74.62 88 PRO A O 1
ATOM 709 N N . PRO A 1 89 ? 1.501 5.490 2.410 1.00 80.62 89 PRO A N 1
ATOM 710 C CA . PRO A 1 89 ? 0.581 4.380 2.615 1.00 80.62 89 PRO A CA 1
ATOM 711 C C . PRO A 1 89 ? -0.640 4.831 3.432 1.00 80.62 89 PRO A C 1
ATOM 713 O O . PRO A 1 89 ? -0.511 5.504 4.456 1.00 80.62 89 PRO A O 1
ATOM 716 N N . SER A 1 90 ? -1.836 4.458 2.972 1.00 81.94 90 SER A N 1
ATOM 717 C CA . SER A 1 90 ? -3.104 4.870 3.579 1.00 81.94 90 SER A CA 1
ATOM 718 C C . SER A 1 90 ? -3.677 3.786 4.490 1.00 81.94 90 SER A C 1
ATOM 720 O O . SER A 1 90 ? -3.755 2.614 4.114 1.00 81.94 90 SER A O 1
ATOM 722 N N . MET A 1 91 ? -4.160 4.179 5.673 1.00 82.00 91 MET A N 1
ATOM 723 C CA . MET A 1 91 ? -4.926 3.280 6.549 1.00 82.00 91 MET A CA 1
ATOM 724 C C . MET A 1 91 ? -6.210 2.791 5.871 1.00 82.00 91 MET A C 1
ATOM 726 O O . MET A 1 91 ? -6.653 1.675 6.140 1.00 82.00 91 MET A O 1
ATOM 730 N N . ASP A 1 92 ? -6.778 3.595 4.969 1.00 81.94 92 ASP A N 1
ATOM 731 C CA . ASP A 1 92 ? -7.987 3.251 4.224 1.00 81.94 92 ASP A CA 1
ATOM 732 C C . ASP A 1 92 ? -7.747 2.051 3.305 1.00 81.94 92 ASP A C 1
ATOM 734 O O . ASP A 1 92 ? -8.576 1.145 3.235 1.00 81.94 92 ASP A O 1
ATOM 738 N N . ASP A 1 93 ? -6.582 2.005 2.657 1.00 85.94 93 ASP A N 1
ATOM 739 C CA . ASP A 1 93 ? -6.185 0.887 1.805 1.00 85.94 93 ASP A CA 1
ATOM 740 C C . ASP A 1 93 ? -5.935 -0.376 2.640 1.00 85.94 93 ASP A C 1
ATOM 742 O O . ASP A 1 93 ? -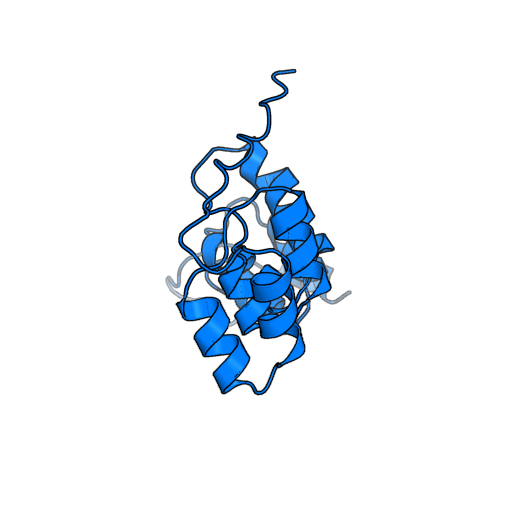6.386 -1.465 2.279 1.00 85.94 93 ASP A O 1
ATOM 746 N N . ALA A 1 94 ? -5.299 -0.243 3.807 1.00 86.69 94 ALA A N 1
ATOM 747 C CA . ALA A 1 94 ? -5.091 -1.374 4.712 1.00 86.69 94 ALA A CA 1
ATOM 748 C C . ALA A 1 94 ? -6.425 -1.937 5.238 1.00 86.69 94 ALA A C 1
ATOM 750 O O . ALA A 1 94 ? -6.607 -3.160 5.281 1.00 86.69 94 ALA A O 1
ATOM 751 N N . ALA A 1 95 ? -7.373 -1.057 5.581 1.00 82.81 95 ALA A N 1
ATOM 752 C CA . ALA A 1 95 ? -8.726 -1.410 6.011 1.00 82.81 95 ALA A CA 1
ATOM 753 C C . ALA A 1 95 ? -9.547 -2.065 4.890 1.00 82.81 95 ALA A C 1
ATOM 755 O O . ALA A 1 95 ? -10.193 -3.090 5.109 1.00 82.81 95 ALA A O 1
ATOM 756 N N . ALA A 1 96 ? -9.481 -1.518 3.673 1.00 83.50 96 ALA A N 1
ATOM 757 C CA . ALA A 1 96 ? -10.140 -2.089 2.501 1.00 83.50 96 ALA A CA 1
ATOM 758 C C . ALA A 1 96 ? -9.594 -3.479 2.158 1.00 83.50 96 ALA A C 1
ATOM 760 O O . ALA A 1 96 ? -10.339 -4.343 1.695 1.00 83.50 96 ALA A O 1
ATOM 761 N N . GLY A 1 97 ? -8.296 -3.692 2.375 1.00 83.56 97 GLY A N 1
ATOM 762 C CA . GLY A 1 97 ? -7.663 -4.985 2.190 1.00 83.56 97 GLY A CA 1
ATOM 763 C C . GLY A 1 97 ? -8.119 -6.015 3.209 1.00 83.56 97 GLY A C 1
ATOM 764 O O . GLY A 1 97 ? -8.498 -7.138 2.871 1.00 83.56 97 GLY A O 1
ATOM 765 N N . GLY A 1 98 ? -7.999 -5.699 4.493 1.00 85.75 98 GLY A N 1
ATOM 766 C CA . GLY A 1 98 ? -7.350 -6.783 5.198 1.00 85.75 98 GLY A CA 1
ATOM 767 C C . GLY A 1 98 ? -6.897 -6.591 6.612 1.00 85.75 98 GLY A C 1
ATOM 768 O O . GLY A 1 98 ? -7.155 -7.378 7.525 1.00 85.75 98 GLY A O 1
ATOM 769 N N . HIS A 1 99 ? -5.939 -5.698 6.673 1.00 87.94 99 HIS A N 1
ATOM 770 C CA . HIS A 1 99 ? -4.681 -6.108 7.242 1.00 87.94 99 HIS A CA 1
ATOM 771 C C . HIS A 1 99 ? -4.492 -5.287 8.498 1.00 87.94 99 HIS A C 1
ATOM 773 O O . HIS A 1 99 ? -3.957 -4.185 8.446 1.00 87.94 99 HIS A O 1
ATOM 779 N N . MET A 1 100 ? -4.981 -5.816 9.623 1.00 85.19 100 MET A N 1
ATOM 780 C CA . MET A 1 100 ? -4.900 -5.141 10.920 1.00 85.19 100 MET A CA 1
ATOM 781 C C . MET A 1 100 ? -3.452 -4.803 11.285 1.00 85.19 100 MET A C 1
ATOM 783 O O . MET A 1 100 ? -3.177 -3.685 11.699 1.00 85.19 100 MET A O 1
ATOM 787 N N . GLU A 1 101 ? -2.518 -5.729 11.059 1.00 88.19 101 GLU A N 1
ATOM 788 C CA . GLU A 1 101 ? -1.087 -5.508 11.312 1.00 88.19 101 GLU A CA 1
ATOM 789 C C . GLU A 1 101 ? -0.520 -4.364 10.459 1.00 88.19 101 GLU A C 1
ATOM 791 O O . GLU A 1 101 ? 0.226 -3.526 10.959 1.00 88.19 101 GLU A O 1
ATOM 796 N N . MET A 1 102 ? -0.918 -4.284 9.185 1.00 88.12 102 MET A N 1
ATOM 797 C CA . MET A 1 102 ? -0.534 -3.183 8.297 1.00 88.12 102 MET A CA 1
ATOM 798 C C . MET A 1 102 ? -1.150 -1.861 8.765 1.00 88.12 102 MET A C 1
ATOM 800 O O . MET A 1 102 ? -0.470 -0.844 8.801 1.00 88.12 102 MET A O 1
ATOM 804 N N . LEU A 1 103 ? -2.423 -1.867 9.163 1.00 85.31 103 LEU A N 1
ATOM 805 C CA . LEU A 1 103 ? -3.122 -0.684 9.662 1.00 85.31 103 LEU A CA 1
ATOM 806 C C . LEU A 1 103 ? -2.476 -0.146 10.948 1.00 85.31 103 LEU A C 1
ATOM 808 O O . LEU A 1 103 ? -2.265 1.061 11.068 1.00 85.31 103 LEU A O 1
ATOM 812 N N . GLN A 1 104 ? -2.134 -1.035 11.884 1.00 84.38 104 GLN A N 1
ATOM 813 C CA . GLN A 1 104 ? -1.408 -0.699 13.110 1.00 84.38 104 GLN A CA 1
ATOM 814 C C . GLN A 1 104 ? -0.033 -0.118 12.788 1.00 84.38 104 GLN A C 1
ATOM 816 O O . GLN A 1 104 ? 0.311 0.941 13.305 1.00 84.38 104 GLN A O 1
ATOM 821 N N . TRP A 1 105 ? 0.708 -0.750 11.876 1.00 86.81 105 TRP A N 1
ATOM 822 C CA . TRP A 1 105 ? 2.020 -0.269 11.455 1.00 86.81 105 TRP A CA 1
ATOM 823 C C . TRP A 1 105 ? 1.957 1.121 10.799 1.00 86.81 105 TRP A C 1
ATOM 825 O O . TRP A 1 105 ? 2.711 2.009 11.183 1.00 86.81 105 TRP A O 1
ATOM 835 N N . ILE A 1 106 ? 1.013 1.361 9.881 1.00 82.81 106 ILE A N 1
ATOM 836 C CA . ILE A 1 106 ? 0.812 2.678 9.243 1.00 82.81 106 ILE A CA 1
ATOM 837 C C . ILE A 1 106 ? 0.511 3.760 10.293 1.00 82.81 106 ILE A C 1
ATOM 839 O O . ILE A 1 106 ? 0.978 4.895 10.168 1.00 82.81 106 ILE A O 1
ATOM 843 N N . TYR A 1 107 ? -0.255 3.416 11.332 1.00 78.69 107 TYR A N 1
ATOM 844 C CA . TYR A 1 107 ? -0.555 4.326 12.435 1.00 78.69 107 TYR A CA 1
ATOM 845 C C . TYR A 1 107 ? 0.660 4.597 13.337 1.00 78.69 107 TYR A C 1
ATOM 847 O O . TYR A 1 107 ? 0.871 5.744 13.735 1.00 78.69 107 TYR A O 1
ATOM 855 N N . GLU A 1 108 ? 1.461 3.575 13.650 1.00 82.19 108 GLU A N 1
ATOM 856 C CA . GLU A 1 108 ? 2.695 3.697 14.443 1.00 82.19 108 GLU A CA 1
ATOM 857 C C . GLU A 1 108 ? 3.757 4.554 13.745 1.00 82.19 108 GLU A C 1
ATOM 859 O O . GLU A 1 108 ? 4.416 5.371 14.390 1.00 82.19 108 GLU A O 1
ATOM 864 N N . GLU A 1 109 ? 3.880 4.414 12.426 1.00 79.00 109 GLU A N 1
ATOM 865 C CA . GLU A 1 109 ? 4.790 5.207 11.592 1.00 79.00 109 GLU A CA 1
ATOM 866 C C . GLU A 1 109 ? 4.249 6.613 11.266 1.00 79.00 109 GLU A C 1
ATOM 868 O O . GLU A 1 109 ? 4.934 7.423 10.644 1.00 79.00 109 GLU A O 1
ATOM 873 N N . GLU A 1 110 ? 3.032 6.938 11.713 1.00 73.06 110 GLU A N 1
ATOM 874 C CA . GLU A 1 110 ? 2.384 8.240 11.517 1.00 73.06 110 GLU A CA 1
ATOM 875 C C . GLU A 1 110 ? 2.193 8.619 10.029 1.00 73.06 110 GLU A C 1
ATOM 877 O O . GLU A 1 110 ? 2.186 9.799 9.677 1.00 73.06 110 GLU A O 1
ATOM 882 N N . TYR A 1 111 ? 1.984 7.646 9.132 1.00 72.31 111 TYR A N 1
ATOM 883 C CA . TYR A 1 111 ? 1.780 7.906 7.693 1.00 72.31 111 TYR A CA 1
ATOM 884 C C . TYR A 1 111 ? 0.417 8.535 7.348 1.00 72.31 111 TYR A C 1
ATOM 886 O O . TYR A 1 111 ? 0.200 8.969 6.217 1.00 72.31 111 TYR A O 1
ATOM 894 N N . GLY A 1 112 ? -0.491 8.667 8.318 1.00 64.69 112 GLY A N 1
ATOM 895 C CA . GLY A 1 112 ? -1.771 9.346 8.139 1.00 64.69 112 GLY A CA 1
ATOM 896 C C . GLY A 1 112 ? -2.802 8.964 9.197 1.00 64.69 112 GLY A C 1
ATOM 897 O O . GLY A 1 112 ? -2.466 8.442 10.258 1.00 64.69 112 GLY A O 1
ATOM 898 N N . GLY A 1 113 ? -4.071 9.256 8.909 1.00 63.09 113 GLY A N 1
ATOM 899 C CA . GLY A 1 113 ? -5.209 8.885 9.750 1.00 63.09 113 GLY A CA 1
ATOM 900 C C . GLY A 1 113 ? -6.257 8.103 8.963 1.00 63.09 113 GLY A C 1
ATOM 901 O O . GLY A 1 113 ? -6.279 8.151 7.737 1.00 63.09 113 GLY A O 1
ATOM 902 N N . CYS A 1 114 ? -7.129 7.412 9.691 1.00 66.19 114 CYS A N 1
ATOM 903 C CA . CYS A 1 114 ? -8.256 6.656 9.150 1.00 66.19 114 CYS A CA 1
ATOM 904 C C . CYS A 1 114 ? -9.366 7.619 8.695 1.00 66.19 114 CYS A C 1
ATOM 906 O O . CYS A 1 114 ? -9.758 8.502 9.467 1.00 66.19 114 CYS A O 1
ATOM 908 N N . SER A 1 115 ? -9.862 7.483 7.462 1.00 70.69 115 SER A N 1
ATOM 909 C CA . SER A 1 115 ? -11.044 8.221 7.004 1.00 70.69 115 SER A CA 1
ATOM 910 C C . SER A 1 115 ? -12.343 7.467 7.304 1.00 70.69 115 SER A C 1
ATOM 912 O O . SER A 1 115 ? -12.346 6.263 7.563 1.00 70.69 115 SER A O 1
ATOM 914 N N . ASP A 1 116 ? -13.476 8.168 7.223 1.00 69.50 116 ASP A N 1
ATOM 915 C CA . ASP A 1 116 ? -14.797 7.547 7.383 1.00 69.50 116 ASP A CA 1
ATOM 916 C C . ASP A 1 116 ? -15.034 6.432 6.339 1.00 69.50 116 ASP A C 1
ATOM 918 O O . ASP A 1 116 ? -15.669 5.422 6.646 1.00 69.50 116 ASP A O 1
ATOM 922 N N . ASN A 1 117 ? -14.433 6.552 5.146 1.00 68.19 117 ASN A N 1
ATOM 923 C CA . ASN A 1 117 ? -14.530 5.554 4.075 1.00 68.19 117 ASN A CA 1
ATOM 924 C C . ASN A 1 117 ? -13.846 4.228 4.448 1.00 68.19 117 ASN A C 1
ATOM 926 O O . ASN A 1 117 ? -14.298 3.160 4.036 1.00 68.19 117 ASN A O 1
ATOM 930 N N . ALA A 1 118 ? -12.765 4.274 5.232 1.00 69.06 118 ALA A N 1
ATOM 931 C CA . ALA A 1 118 ? -12.075 3.074 5.703 1.00 69.06 118 ALA A CA 1
ATOM 932 C C . ALA A 1 118 ? -12.957 2.244 6.637 1.00 69.06 118 ALA A C 1
ATOM 934 O O . ALA A 1 118 ? -13.025 1.019 6.521 1.00 69.06 118 ALA A O 1
ATOM 935 N N . LEU A 1 119 ? -13.663 2.925 7.545 1.00 70.62 119 LEU A N 1
ATOM 936 C CA . LEU A 1 119 ? -14.594 2.293 8.474 1.00 70.62 119 LEU A CA 1
ATOM 937 C C . LEU A 1 119 ? -15.802 1.733 7.730 1.00 70.62 119 LEU A C 1
ATOM 939 O O . LEU A 1 119 ? -16.190 0.597 7.982 1.00 70.62 119 LEU A O 1
ATOM 943 N N . GLU A 1 120 ? -16.368 2.486 6.787 1.00 74.12 120 GLU A N 1
ATOM 944 C CA . GLU A 1 120 ? -17.486 2.016 5.965 1.00 74.12 120 GLU A CA 1
ATOM 945 C C . GLU A 1 120 ? -17.107 0.776 5.139 1.00 74.12 120 GLU A C 1
ATOM 947 O O . GLU A 1 120 ? -17.875 -0.190 5.079 1.00 74.12 120 GLU A O 1
ATOM 952 N N . GLY A 1 121 ? -15.895 0.750 4.574 1.00 71.81 121 GLY A N 1
ATOM 953 C CA . GLY A 1 121 ? -15.347 -0.414 3.876 1.00 71.81 121 GLY A CA 1
ATOM 954 C C . GLY A 1 121 ? -15.162 -1.625 4.795 1.00 71.81 121 GLY A C 1
ATOM 955 O O . GLY A 1 121 ? -15.573 -2.735 4.449 1.00 71.81 121 GLY A O 1
ATOM 956 N N . ALA A 1 122 ? -14.611 -1.425 5.994 1.00 75.50 122 ALA A N 1
ATOM 957 C CA . ALA A 1 122 ? -14.459 -2.486 6.990 1.00 75.50 122 ALA A CA 1
ATOM 958 C C . ALA A 1 122 ? -15.818 -3.045 7.457 1.00 75.50 122 ALA A C 1
ATOM 960 O O . ALA A 1 122 ? -15.994 -4.263 7.528 1.00 75.50 122 ALA A O 1
ATOM 961 N N . VAL A 1 123 ? -16.802 -2.171 7.703 1.00 76.00 123 VAL A N 1
ATOM 962 C CA . VAL A 1 123 ? -18.179 -2.555 8.059 1.00 76.00 123 VAL A CA 1
ATOM 963 C C . VAL A 1 123 ? -18.831 -3.351 6.931 1.00 76.00 123 VAL A C 1
ATOM 965 O O . VAL A 1 123 ? -19.391 -4.417 7.186 1.00 76.00 123 VAL A O 1
ATOM 968 N N . SER A 1 124 ? -18.717 -2.879 5.687 1.00 75.88 124 SER A N 1
ATOM 969 C CA . SER A 1 124 ? -19.285 -3.552 4.509 1.00 75.88 124 SER A CA 1
ATOM 970 C C . SER A 1 124 ? -18.693 -4.947 4.296 1.00 75.88 124 SER A C 1
ATOM 972 O O . SER A 1 124 ? -19.391 -5.857 3.857 1.00 75.88 124 SER A O 1
ATOM 974 N N . ASN A 1 125 ? -17.427 -5.134 4.673 1.00 73.12 125 ASN A N 1
ATOM 975 C CA . ASN A 1 125 ? -16.729 -6.416 4.609 1.00 73.12 125 ASN A CA 1
ATOM 976 C C . ASN A 1 125 ? -16.935 -7.299 5.858 1.00 73.12 125 ASN A C 1
ATOM 978 O O . ASN A 1 125 ? -16.350 -8.378 5.937 1.00 73.12 125 ASN A O 1
ATOM 982 N N . GLY A 1 126 ? -17.741 -6.870 6.841 1.00 75.94 126 GLY A N 1
ATOM 983 C CA . GLY A 1 126 ? -18.019 -7.634 8.066 1.00 75.94 126 GLY A CA 1
ATOM 984 C C . GLY A 1 126 ? -16.831 -7.738 9.031 1.00 75.94 126 GLY A C 1
ATOM 985 O O . GLY A 1 126 ? -16.778 -8.646 9.861 1.00 75.94 126 GLY A O 1
ATOM 986 N N . ARG A 1 127 ? -15.863 -6.825 8.921 1.00 77.56 127 ARG A N 1
ATOM 987 C CA . ARG A 1 127 ? -14.574 -6.848 9.628 1.00 77.56 127 ARG A CA 1
ATOM 988 C C . ARG A 1 127 ? -14.658 -6.038 10.916 1.00 77.56 127 ARG A C 1
ATOM 990 O O . ARG A 1 127 ? -14.218 -4.892 10.986 1.00 77.56 127 ARG A O 1
ATOM 997 N N . LEU A 1 128 ? -15.307 -6.626 11.922 1.00 77.25 128 LEU A N 1
ATOM 998 C CA . LEU A 1 128 ? -15.583 -5.975 13.209 1.00 77.25 128 LEU A CA 1
ATOM 999 C C . LEU A 1 128 ? -14.299 -5.542 13.934 1.00 77.25 128 LEU A C 1
ATOM 1001 O O . LEU A 1 128 ? -14.257 -4.472 14.535 1.00 77.25 128 LEU A O 1
ATOM 1005 N N . ASP A 1 129 ? -13.256 -6.361 13.838 1.00 79.56 129 ASP A N 1
ATOM 1006 C CA . ASP A 1 129 ? -11.923 -6.104 14.376 1.00 79.56 129 ASP A CA 1
ATOM 1007 C C . ASP A 1 129 ? -11.343 -4.791 13.835 1.00 79.56 129 ASP A C 1
ATOM 1009 O O . ASP A 1 129 ? -10.924 -3.933 14.614 1.00 79.56 129 ASP A O 1
ATOM 1013 N N . MET A 1 130 ? -11.414 -4.582 12.516 1.00 78.31 130 MET A N 1
ATOM 1014 C CA . MET A 1 130 ? -10.923 -3.374 11.839 1.00 78.31 130 MET A CA 1
ATOM 1015 C C . MET A 1 130 ? -11.726 -2.105 12.159 1.00 78.31 130 MET A C 1
ATOM 1017 O O . MET A 1 130 ? -11.253 -1.007 11.882 1.00 78.31 130 MET A O 1
ATOM 1021 N N . VAL A 1 131 ? -12.904 -2.234 12.775 1.00 75.44 131 VAL A N 1
ATOM 1022 C CA . VAL A 1 131 ? -13.717 -1.107 13.266 1.00 75.44 131 VAL A CA 1
ATOM 1023 C C . VAL A 1 131 ? -13.487 -0.867 14.757 1.00 75.44 131 VAL A C 1
ATOM 1025 O O . VAL A 1 131 ? -13.383 0.283 15.184 1.00 75.44 131 VAL A O 1
ATOM 1028 N N . GLN A 1 132 ? -13.374 -1.931 15.557 1.00 79.56 132 GLN A N 1
ATOM 1029 C CA . GLN A 1 132 ? -13.129 -1.828 16.997 1.00 79.56 132 GLN A CA 1
ATOM 1030 C C . GLN A 1 132 ? -11.814 -1.119 17.289 1.00 79.56 132 GLN A C 1
ATOM 1032 O O . GLN A 1 132 ? -11.795 -0.178 18.079 1.00 79.56 132 GLN A O 1
ATOM 1037 N N . TRP A 1 133 ? -10.736 -1.506 16.606 1.00 81.69 133 TRP A N 1
ATOM 1038 C CA . TRP A 1 133 ? -9.418 -0.964 16.912 1.00 81.69 133 TRP A CA 1
ATOM 1039 C C . TRP A 1 133 ? -9.330 0.561 16.691 1.00 81.69 133 TRP A C 1
ATOM 1041 O O . TRP A 1 133 ? -8.926 1.257 17.626 1.00 81.69 133 TRP A O 1
ATOM 1051 N N . PRO A 1 134 ? -9.765 1.144 15.550 1.00 74.50 134 PRO A N 1
ATOM 1052 C CA . PRO A 1 134 ? -9.765 2.599 15.392 1.00 74.50 134 PRO A CA 1
ATOM 1053 C C . PRO A 1 134 ? -10.665 3.329 16.397 1.00 74.50 134 PRO A C 1
ATOM 1055 O O . PRO A 1 134 ? -10.322 4.432 16.824 1.00 74.50 134 PRO A O 1
ATOM 1058 N N . VAL A 1 135 ? -11.806 2.739 16.777 1.00 74.00 135 VAL A N 1
ATOM 1059 C CA . VAL A 1 135 ? -12.751 3.323 17.746 1.00 74.00 135 VAL A CA 1
ATOM 1060 C C . VAL A 1 135 ? -12.149 3.355 19.148 1.00 74.00 135 VAL A C 1
ATOM 1062 O O . VAL A 1 135 ? -12.175 4.400 19.796 1.00 74.00 135 VAL A O 1
ATOM 1065 N N . GLU A 1 136 ? -11.564 2.246 19.597 1.00 78.12 136 GLU A N 1
ATOM 1066 C CA . GLU A 1 136 ? -10.901 2.133 20.901 1.00 78.12 136 GLU A CA 1
ATOM 1067 C C . GLU A 1 136 ? -9.684 3.058 21.010 1.00 78.12 136 GLU A C 1
ATOM 1069 O O . GLU A 1 136 ? -9.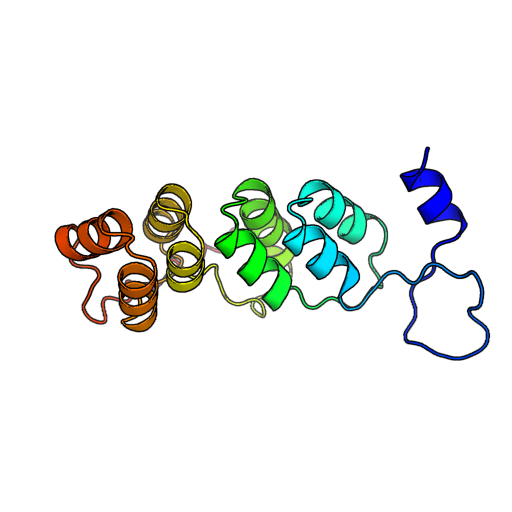422 3.619 22.072 1.00 78.12 136 GLU A O 1
ATOM 1074 N N . ASN A 1 137 ? -8.981 3.280 19.896 1.00 72.69 137 ASN A N 1
ATOM 1075 C CA . ASN A 1 137 ? -7.824 4.172 19.831 1.00 72.69 137 ASN A CA 1
ATOM 1076 C C . ASN A 1 137 ? -8.187 5.642 19.531 1.00 72.69 137 ASN A C 1
ATOM 1078 O O . ASN A 1 137 ? -7.293 6.485 19.441 1.00 72.69 137 ASN A O 1
ATOM 1082 N N . GLY A 1 138 ? -9.476 5.978 19.380 1.00 68.81 138 GLY A N 1
ATOM 1083 C CA . GLY A 1 138 ? -9.942 7.354 19.158 1.00 68.81 138 GLY A CA 1
ATOM 1084 C C . GLY A 1 138 ? -9.566 7.9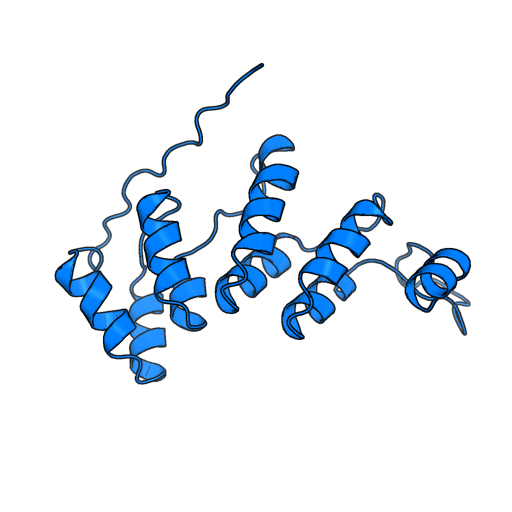54 17.795 1.00 68.81 138 GLY A C 1
ATOM 1085 O O . GLY A 1 138 ? -9.483 9.173 17.658 1.00 68.81 138 GLY A O 1
ATOM 1086 N N . ILE A 1 139 ? -9.334 7.115 16.784 1.00 67.56 139 ILE A N 1
ATOM 1087 C CA . ILE A 1 139 ? -8.836 7.500 15.450 1.00 67.56 139 ILE A CA 1
ATOM 1088 C C . ILE A 1 139 ? -9.995 7.926 14.516 1.00 67.56 139 ILE A C 1
ATOM 1090 O O . ILE A 1 139 ? -9.779 8.530 13.471 1.00 67.56 139 ILE A O 1
ATOM 1094 N N . THR A 1 140 ? -11.250 7.701 14.920 1.00 56.47 140 THR A N 1
ATOM 1095 C CA . THR A 1 140 ? -12.468 7.825 14.089 1.00 56.47 140 THR A CA 1
ATOM 1096 C C . THR A 1 140 ? -13.035 9.238 13.902 1.00 56.47 140 THR A C 1
ATOM 1098 O O . THR A 1 140 ? -14.153 9.392 13.421 1.00 56.47 140 THR A O 1
ATOM 1101 N N . LYS A 1 141 ? -12.311 10.301 14.273 1.00 47.62 141 LYS A N 1
ATOM 1102 C CA . LYS A 1 141 ? -12.779 11.686 14.070 1.00 47.62 141 LYS A CA 1
ATOM 1103 C C . LYS A 1 141 ? -11.675 12.609 13.604 1.00 47.62 141 LYS A C 1
ATOM 1105 O O . LYS A 1 141 ? -11.084 13.299 14.428 1.00 47.62 141 LYS A O 1
ATOM 1110 N N . GLY A 1 142 ? -11.420 12.653 12.294 1.00 50.09 142 GLY A N 1
ATOM 1111 C CA . GLY A 1 142 ? -10.602 13.706 11.672 1.00 50.09 142 GLY A CA 1
ATOM 1112 C C . GLY A 1 142 ? -9.224 13.915 12.312 1.00 50.09 142 GLY A C 1
ATOM 1113 O O . GLY A 1 142 ? -8.594 14.950 12.091 1.00 50.09 142 GLY A O 1
ATOM 1114 N N . ALA A 1 143 ? -8.758 12.948 13.106 1.00 45.41 143 ALA A N 1
ATOM 1115 C CA . ALA A 1 143 ? -7.533 12.998 13.872 1.00 45.41 143 ALA A CA 1
ATOM 1116 C C . ALA A 1 143 ? -6.407 12.593 12.929 1.00 45.41 143 ALA A C 1
ATOM 1118 O O . ALA A 1 143 ? -5.775 11.550 13.072 1.00 45.41 143 ALA A O 1
ATOM 1119 N N . ARG A 1 144 ? -6.172 13.434 11.920 1.00 49.03 144 ARG A N 1
ATOM 1120 C CA . ARG A 1 144 ? -4.883 13.451 11.247 1.00 49.03 144 ARG A CA 1
ATOM 1121 C C . ARG A 1 144 ? -3.894 13.914 12.304 1.00 49.03 144 ARG A C 1
ATOM 1123 O O . ARG A 1 144 ? -3.812 15.108 12.592 1.00 49.03 144 ARG A O 1
ATOM 1130 N N . LYS A 1 145 ? -3.165 12.982 12.918 1.00 46.03 145 LYS A N 1
ATOM 1131 C CA . LYS A 1 145 ? -1.879 13.372 13.490 1.00 46.03 145 LYS A CA 1
ATOM 1132 C C . LYS A 1 145 ? -1.077 13.962 12.324 1.00 46.03 145 LYS A C 1
ATOM 1134 O O . LYS A 1 145 ? -1.141 13.395 11.229 1.00 46.03 145 LYS A O 1
ATOM 1139 N N . PRO A 1 146 ? -0.434 15.131 12.485 1.00 41.78 146 PRO A N 1
ATOM 1140 C CA . PRO A 1 146 ? 0.475 15.609 11.456 1.00 41.78 146 PRO A CA 1
ATOM 1141 C C . PRO A 1 146 ? 1.463 14.476 11.205 1.00 41.78 146 PRO A C 1
ATOM 1143 O O . PRO A 1 146 ? 2.062 13.993 12.165 1.00 41.78 146 PRO A O 1
ATOM 1146 N N . CYS A 1 147 ? 1.548 14.001 9.958 1.00 44.09 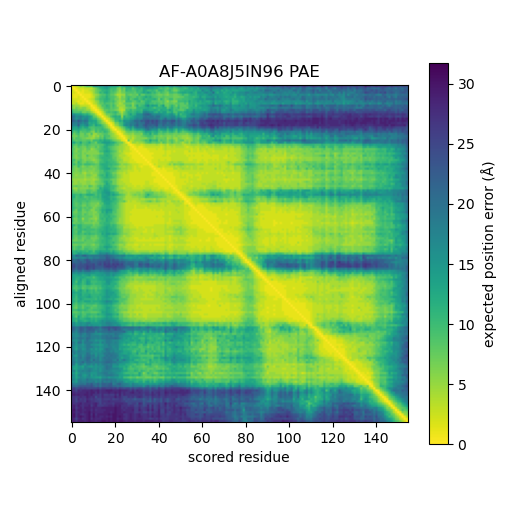147 CYS A N 1
ATOM 1147 C CA . CYS A 1 147 ? 2.493 12.951 9.620 1.00 44.09 147 CYS A CA 1
ATOM 1148 C C . CYS A 1 147 ? 3.857 13.363 10.157 1.00 44.09 147 CYS A C 1
ATOM 1150 O O . CYS A 1 147 ? 4.235 14.534 10.000 1.00 44.09 147 CYS A O 1
ATOM 1152 N N . LYS A 1 148 ? 4.621 12.433 10.738 1.00 45.78 148 LYS A N 1
ATOM 1153 C CA . LYS A 1 148 ? 6.065 12.634 10.773 1.00 45.78 148 LYS A CA 1
ATOM 1154 C C . LYS A 1 148 ? 6.459 12.890 9.328 1.00 45.78 148 LYS A C 1
ATOM 1156 O O . LYS A 1 148 ? 6.407 11.998 8.488 1.00 45.78 148 LYS A O 1
ATOM 1161 N N . GLN A 1 149 ? 6.824 14.132 9.019 1.00 45.41 149 GLN A N 1
ATOM 1162 C CA . GLN A 1 149 ? 7.770 14.342 7.943 1.00 45.41 149 GLN A CA 1
ATOM 1163 C C . GLN A 1 149 ? 8.940 13.462 8.337 1.00 45.41 149 GLN A C 1
ATOM 1165 O O . GLN A 1 149 ? 9.590 13.740 9.347 1.00 45.41 149 GLN A O 1
ATOM 1170 N N . LEU A 1 150 ? 9.088 12.341 7.620 1.00 41.97 150 LEU A N 1
ATOM 1171 C CA . LEU A 1 150 ? 10.245 11.471 7.712 1.00 41.97 150 LEU A CA 1
ATOM 1172 C C . LEU A 1 150 ? 11.429 12.421 7.736 1.00 41.97 150 LEU A C 1
ATOM 1174 O O . LEU A 1 150 ? 11.627 13.187 6.790 1.00 41.97 150 LEU A O 1
ATOM 1178 N N . ALA A 1 151 ? 12.079 12.500 8.899 1.00 34.97 151 ALA A N 1
ATOM 1179 C CA . ALA A 1 151 ? 13.153 13.441 9.113 1.00 34.97 151 ALA A CA 1
ATOM 1180 C C . ALA A 1 151 ? 14.160 13.133 8.020 1.00 34.97 151 ALA A C 1
ATOM 1182 O O . ALA A 1 151 ? 14.738 12.047 8.021 1.00 34.97 151 ALA A O 1
ATOM 1183 N N . VAL A 1 152 ? 14.285 14.054 7.062 1.00 34.69 152 VAL A N 1
ATOM 1184 C CA . VAL A 1 152 ? 15.263 13.974 5.990 1.00 34.69 152 VAL A CA 1
ATOM 1185 C C . VAL A 1 152 ? 16.594 13.811 6.704 1.00 34.69 152 VAL A C 1
ATOM 1187 O O . VAL A 1 152 ? 17.135 14.773 7.251 1.00 34.69 152 VAL A O 1
ATOM 1190 N N . LYS A 1 153 ? 17.105 12.581 6.784 1.00 33.50 153 LYS A N 1
ATOM 1191 C CA . LYS A 1 153 ? 18.505 12.373 7.103 1.00 33.50 153 LYS A CA 1
ATOM 1192 C C . LYS A 1 153 ? 19.226 12.766 5.832 1.00 33.50 153 LYS A C 1
ATOM 1194 O O . LYS A 1 153 ? 19.514 11.937 4.985 1.00 33.50 153 LYS A O 1
ATOM 1199 N N . VAL A 1 154 ? 19.424 14.075 5.698 1.00 30.25 154 VAL A N 1
ATOM 1200 C CA . VAL A 1 154 ? 20.452 14.629 4.834 1.00 30.25 154 VAL A CA 1
ATOM 1201 C C . VAL A 1 154 ? 21.747 14.018 5.357 1.00 30.25 154 VAL A C 1
ATOM 1203 O O . VAL A 1 154 ? 22.198 14.378 6.448 1.00 30.25 154 VAL A O 1
ATOM 1206 N N . ILE A 1 155 ? 22.259 13.018 4.647 1.00 36.75 155 ILE A N 1
ATOM 1207 C CA . ILE A 1 155 ? 23.651 12.592 4.763 1.00 36.75 155 ILE A CA 1
ATOM 1208 C C . ILE A 1 155 ? 24.405 13.267 3.625 1.00 36.75 155 ILE A C 1
ATOM 1210 O O . ILE A 1 155 ? 23.867 13.265 2.496 1.00 36.75 155 ILE A O 1
#

Sequence (155 aa):
MILQYLLEHGRCGEHGEDERNAILWGGDDMINVVIEGHGQLAQWLYENTPDARRNLDSVMRYAVRQGDRSLVQWLLDVVYEAGPLLPPPSMDDAAAGGHMEMLQWIYEEEYGGCSDNALEGAVSNGRLDMVQWPVENGITKGARKPCKQLAVKVI

InterPro domains:
  IPR052050 Secreted Effector and Ankyrin Repeat [PTHR46586] (25-140)

Mean predicted aligned error: 10.9 Å

Foldseek 3Di:
DVVVVCLVQEDEDDDDDDPPPGHHQADCPLVVCLLVVNLVVSVVSCVSCVPHYDPVQSSLLSCLLQVVVVSLVVCCVPPVVVDDPHQHRDLLSNLLRDDVPSNVVCVVQLSWADEPNSLVSNVVVVNVVSNVVCVVVVRYPPPSPPGPPPPPPPD

Solvent-accessible surface area (backbone atoms only — not comparable to full-atom values): 8913 Å² total; per-residue (Å²): 110,69,72,58,54,47,59,76,52,41,45,72,67,74,99,73,86,88,61,94,81,56,44,67,45,43,57,58,54,53,41,53,35,42,75,74,68,35,48,68,58,31,52,51,49,50,75,76,40,77,88,38,59,68,58,59,63,58,39,50,46,50,28,39,28,70,46,39,57,71,51,44,51,47,50,46,64,65,44,59,78,74,45,93,81,64,80,65,68,51,39,35,36,7,38,62,44,66,26,62,71,45,30,51,48,36,50,75,64,25,50,46,43,50,48,73,67,19,46,51,42,13,56,75,69,69,34,61,66,68,43,47,53,40,55,78,69,62,32,77,63,84,47,57,56,80,48,61,71,75,75,78,77,81,124

Radius of gyration: 18.12 Å; Cα contacts (8 Å, |Δi|>4): 188; chains: 1; bounding box: 43×35×56 Å

Organism: NCBI:txid2496075

Secondary structure (DSSP, 8-state):
-HHHHHHHHEEE--S-S--TT-EEESBTHHHHHHHTT-HHHHHHHHHH-TT--B-HHHHHHHHHHHT-HHHHHHHIIIIITT-TTSPPPPHHHHHHHT-HHHHHHHHHTT-----HHHHHHHHHTT-HHHHHHHHHTT-SSS--PPP--------

pLDDT: mean 72.25, std 14.38, range [30.25, 90.56]